Protein AF-A0A6I3KJJ7-F1 (afdb_monomer_lite)

Sequence (127 aa):
MLHADEQRDIVTDTAESPRMWRAAEMGELLRLTKAERERVGIKTFRAAGVTRRQMTADNKARDRERKRKARAKARLGRPPSLAKLKPWLDLGISERTYFRRKKAAADGIKNVRNTCSHICRTGSVPR

Foldseek 3Di:
DDDPVSVVVVVVVCVVDPDDDDLQRVQQVVQAAPVNCVVVVPDRHDHHPQDPVNVVVVVVVVVVVVVVVVVVVVVVDDDDDCVVVVVCVVVVHDPVVVVVVVVVVVVVVVVVVVQVVCCVVPVDGDD

Secondary structure (DSSP, 8-state):
---HHHHHHHHHHHHHS-----HHHHHHHTT--HHHHHHHT--SSPPTT--HHHHHHHHHHHHHHHHHHHHHHHHT-PPPPHHHH-HHHHTT--HHHHHHHHHHHHHHHHHHHHHHHHHHHHSS---

Structure (mmCIF, N/CA/C/O backbone):
data_AF-A0A6I3KJJ7-F1
#
_entry.id   AF-A0A6I3KJJ7-F1
#
loop_
_atom_site.group_PDB
_atom_site.id
_atom_site.type_symbol
_atom_site.label_atom_id
_atom_site.label_alt_id
_atom_site.label_comp_id
_atom_site.label_asym_id
_atom_site.label_entity_id
_atom_site.label_seq_id
_atom_site.pdbx_PDB_ins_code
_atom_site.Cartn_x
_atom_site.Cartn_y
_atom_site.Cartn_z
_atom_site.occupancy
_atom_site.B_iso_or_equiv
_atom_site.auth_seq_id
_atom_site.auth_comp_id
_atom_site.auth_asym_id
_atom_site.auth_atom_id
_atom_site.pdbx_PDB_model_num
ATOM 1 N N . MET A 1 1 ? -33.060 22.471 19.453 1.00 57.19 1 MET A N 1
ATOM 2 C CA . MET A 1 1 ? -32.227 23.554 18.890 1.00 57.19 1 MET A CA 1
ATOM 3 C C . MET A 1 1 ? -31.448 24.099 20.076 1.00 57.19 1 MET A C 1
ATOM 5 O O . MET A 1 1 ? -32.097 24.599 20.979 1.00 57.19 1 MET A O 1
ATOM 9 N N . LEU A 1 2 ? -30.139 23.843 20.166 1.00 69.06 2 LEU A N 1
ATOM 10 C CA . LEU A 1 2 ? -29.332 24.266 21.326 1.00 69.06 2 LEU A CA 1
ATOM 11 C C . LEU A 1 2 ? -29.218 25.796 21.340 1.00 69.06 2 LEU A C 1
ATOM 13 O O . LEU A 1 2 ? -29.069 26.395 20.268 1.00 69.06 2 LEU A O 1
ATOM 17 N N . HIS A 1 3 ? -29.315 26.418 22.514 1.00 82.75 3 HIS A N 1
ATOM 18 C CA . HIS A 1 3 ? -29.175 27.869 22.661 1.00 82.75 3 HIS A CA 1
ATOM 19 C C . HIS A 1 3 ? -27.726 28.316 22.406 1.00 82.75 3 HIS A C 1
ATOM 21 O O . HIS A 1 3 ? -26.786 27.538 22.547 1.00 82.75 3 HIS A O 1
ATOM 27 N N . ALA A 1 4 ? -27.541 29.567 21.969 1.00 80.19 4 ALA A N 1
ATOM 28 C CA . ALA A 1 4 ? -26.236 30.080 21.535 1.00 80.19 4 ALA A CA 1
ATOM 29 C C . ALA A 1 4 ? -25.156 30.003 22.631 1.00 80.19 4 ALA A C 1
ATOM 31 O O . ALA A 1 4 ? -23.979 29.830 22.318 1.00 80.19 4 ALA A O 1
ATOM 32 N N . ASP A 1 5 ? -25.560 30.079 23.898 1.00 79.94 5 ASP A N 1
ATOM 33 C CA . ASP A 1 5 ? -24.654 29.981 25.041 1.00 79.94 5 ASP A CA 1
ATOM 34 C C . ASP A 1 5 ? -24.207 28.531 25.288 1.00 79.94 5 ASP A C 1
ATOM 36 O O . ASP A 1 5 ? -23.014 28.279 25.423 1.00 79.94 5 ASP A O 1
ATOM 40 N N . GLU A 1 6 ? -25.110 27.552 25.153 1.00 79.56 6 GLU A N 1
ATOM 41 C CA . GLU A 1 6 ? -24.756 26.123 25.211 1.00 79.56 6 GLU A CA 1
ATOM 42 C C . GLU A 1 6 ? -23.758 25.737 24.106 1.00 79.56 6 GLU A C 1
ATOM 44 O O . GLU A 1 6 ? -22.876 24.904 24.306 1.00 79.56 6 GLU A O 1
ATOM 49 N N . GLN A 1 7 ? -23.870 26.353 22.923 1.00 83.88 7 GLN A N 1
ATOM 50 C CA . GLN A 1 7 ? -22.920 26.125 21.832 1.00 83.88 7 GLN A CA 1
ATOM 51 C C . GLN A 1 7 ? -21.521 26.646 22.174 1.00 83.88 7 GLN A C 1
ATOM 53 O O . GLN A 1 7 ? -20.530 25.992 21.844 1.00 83.88 7 GLN A O 1
ATOM 58 N N . ARG A 1 8 ? -21.430 27.813 22.823 1.00 81.25 8 ARG A N 1
ATOM 59 C CA . ARG A 1 8 ? -20.150 28.402 23.240 1.00 81.25 8 ARG A CA 1
ATOM 60 C C . ARG A 1 8 ? -19.490 27.554 24.315 1.00 81.25 8 ARG A C 1
ATOM 62 O O . ARG A 1 8 ? -18.308 27.249 24.179 1.00 81.25 8 ARG A O 1
ATOM 69 N N . ASP A 1 9 ? -20.248 27.097 25.302 1.00 81.62 9 ASP A N 1
ATOM 70 C CA . ASP A 1 9 ? -19.715 26.273 26.387 1.00 81.62 9 ASP A CA 1
ATOM 71 C C . ASP A 1 9 ? -19.129 24.956 25.860 1.00 81.62 9 ASP A C 1
ATOM 73 O O . ASP A 1 9 ? -18.002 24.602 26.202 1.00 81.62 9 ASP A O 1
ATOM 77 N N . ILE A 1 10 ? -19.818 24.287 24.927 1.00 81.75 10 ILE A N 1
ATOM 78 C CA . ILE A 1 10 ? -19.320 23.055 24.288 1.00 81.75 10 ILE A CA 1
ATOM 79 C C . ILE A 1 10 ? -18.008 23.300 23.530 1.00 81.75 10 ILE A C 1
ATOM 81 O O . ILE A 1 10 ? -17.087 22.480 23.592 1.00 81.75 10 ILE A O 1
ATOM 85 N N . VAL A 1 11 ? -17.913 24.406 22.784 1.00 85.06 11 VAL A N 1
ATOM 86 C CA . VAL A 1 11 ? -16.699 24.740 22.022 1.00 85.06 11 VAL A CA 1
ATOM 87 C C . VAL A 1 11 ? -15.531 25.022 22.964 1.00 85.06 11 VAL A C 1
ATOM 89 O O . VAL A 1 11 ? -14.424 24.548 22.707 1.00 85.06 11 VAL A O 1
ATOM 92 N N . THR A 1 12 ? -15.782 25.750 24.051 1.00 82.56 12 THR A N 1
ATOM 93 C CA . THR A 1 12 ? -14.752 26.134 25.026 1.00 82.56 12 THR A CA 1
ATOM 94 C C . THR A 1 12 ? -14.239 24.908 25.786 1.00 82.56 12 THR A C 1
ATOM 96 O O . THR A 1 12 ? -13.035 24.663 25.790 1.00 82.56 12 THR A O 1
ATOM 99 N N . ASP A 1 13 ? -15.136 24.048 26.280 1.00 82.62 13 ASP A N 1
ATOM 100 C CA . ASP A 1 13 ? -14.788 22.781 26.949 1.00 82.62 13 ASP A CA 1
ATOM 101 C C . ASP A 1 13 ? -13.969 21.848 26.036 1.00 82.62 13 ASP A C 1
ATOM 103 O O . ASP A 1 13 ? -12.932 21.298 26.419 1.00 82.62 13 ASP A O 1
ATOM 107 N N . THR A 1 14 ? -14.374 21.727 24.767 1.00 82.81 14 THR A N 1
ATOM 108 C CA . THR A 1 14 ? -13.651 20.896 23.790 1.00 82.81 14 THR A CA 1
ATOM 109 C C . THR A 1 14 ? -12.247 21.438 23.495 1.00 82.81 14 THR A C 1
ATOM 111 O O . THR A 1 14 ? -11.327 20.654 23.245 1.00 82.81 14 THR A O 1
ATOM 114 N N . ALA A 1 15 ? -12.077 22.764 23.496 1.00 80.69 15 ALA A N 1
ATOM 115 C CA . ALA A 1 15 ? -10.794 23.418 23.250 1.00 80.69 15 ALA A CA 1
ATOM 116 C C . ALA A 1 15 ? 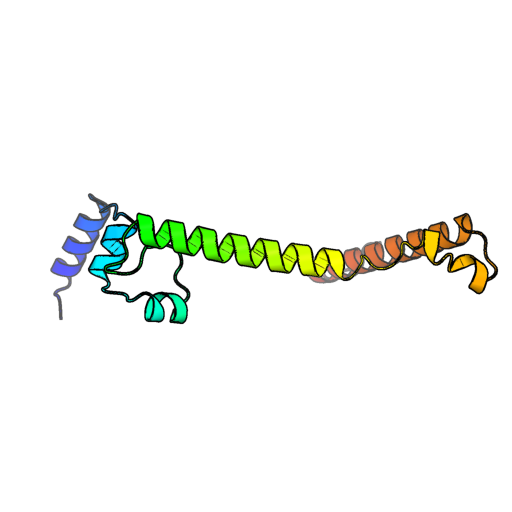-9.839 23.300 24.447 1.00 80.69 15 ALA A C 1
ATOM 118 O O . ALA A 1 15 ? -8.641 23.095 24.249 1.00 80.69 15 ALA A O 1
ATOM 119 N N . GLU A 1 16 ? -10.362 23.393 25.670 1.00 85.38 16 GLU A N 1
ATOM 120 C CA . GLU A 1 16 ? -9.577 23.298 26.905 1.00 85.38 16 GLU A CA 1
ATOM 121 C C . GLU A 1 16 ? -9.125 21.863 27.203 1.00 85.38 16 GLU A C 1
ATOM 123 O O . GLU A 1 16 ? -8.023 21.655 27.714 1.00 85.38 16 GLU A O 1
ATOM 128 N N . SER A 1 17 ? -9.935 20.860 26.849 1.00 79.81 17 SER A N 1
ATOM 129 C CA . SER A 1 17 ? -9.633 19.447 27.108 1.00 79.81 17 SER A CA 1
ATOM 130 C C . SER A 1 17 ? -9.922 18.554 25.895 1.00 79.81 17 SER A C 1
ATOM 132 O O . SER A 1 17 ? -10.864 17.750 25.908 1.00 79.81 17 SER A O 1
ATOM 134 N N . PRO A 1 18 ? -9.092 18.621 24.836 1.00 81.44 18 PRO A N 1
ATOM 135 C CA . PRO A 1 18 ? -9.287 17.798 23.653 1.00 81.44 18 PRO A CA 1
ATOM 136 C C . PRO A 1 18 ? -9.161 16.312 24.007 1.00 81.44 18 PRO A C 1
ATOM 138 O O . PRO A 1 18 ? -8.087 15.802 24.338 1.00 81.44 18 PRO A O 1
ATOM 141 N N . ARG A 1 19 ? -10.277 15.580 23.913 1.00 81.50 19 ARG A N 1
ATOM 142 C CA . ARG A 1 19 ? -10.295 14.135 24.173 1.00 81.50 19 ARG A CA 1
ATOM 143 C C . ARG A 1 19 ? -9.509 13.390 23.095 1.00 81.50 19 ARG A C 1
ATOM 145 O O . ARG A 1 19 ? -9.907 13.339 21.930 1.00 81.50 19 ARG A O 1
ATOM 152 N N . MET A 1 20 ? -8.410 12.754 23.494 1.00 84.75 20 MET A N 1
ATOM 153 C CA . MET A 1 20 ? -7.627 11.885 22.616 1.00 84.75 20 MET A CA 1
ATOM 154 C C . MET A 1 20 ? -8.248 10.490 22.541 1.00 84.75 20 MET A C 1
ATOM 156 O O . MET A 1 20 ? -7.997 9.634 23.387 1.00 84.75 20 MET A O 1
ATOM 160 N N . TRP A 1 21 ? -9.028 10.243 21.493 1.00 88.56 21 TRP A N 1
ATOM 161 C CA . TRP A 1 21 ? -9.622 8.931 21.261 1.00 88.56 21 TRP A CA 1
ATOM 162 C C . TRP A 1 21 ? -8.622 7.948 20.663 1.00 88.56 21 TRP A C 1
ATOM 164 O O . TRP A 1 21 ? -7.953 8.220 19.659 1.00 88.56 21 TRP A O 1
ATOM 174 N N . ARG A 1 22 ? -8.574 6.738 21.216 1.00 89.31 22 ARG A N 1
ATOM 175 C CA . ARG A 1 22 ? -7.851 5.634 20.587 1.00 89.31 22 ARG A CA 1
ATOM 176 C C . ARG A 1 22 ? -8.620 5.152 19.363 1.00 89.31 22 ARG A C 1
ATOM 178 O O . ARG A 1 22 ? -9.847 5.105 19.329 1.00 89.31 22 ARG A O 1
ATOM 185 N N . ALA A 1 23 ? -7.884 4.651 18.376 1.00 86.19 23 ALA A N 1
ATOM 186 C CA . ALA A 1 23 ? -8.451 4.055 17.164 1.00 86.19 23 ALA A CA 1
ATOM 187 C C . ALA A 1 23 ? -9.454 2.910 17.431 1.00 86.19 23 ALA A C 1
ATOM 189 O O . ALA A 1 23 ? -10.281 2.604 16.578 1.00 86.19 23 ALA A O 1
ATOM 190 N N . ALA A 1 24 ? -9.361 2.235 18.578 1.00 86.75 24 ALA A N 1
ATOM 191 C CA . ALA A 1 24 ? -10.327 1.219 18.986 1.00 86.75 24 ALA A CA 1
ATOM 192 C C . ALA A 1 24 ? -11.635 1.833 19.508 1.00 86.75 24 ALA A C 1
ATOM 194 O O . ALA A 1 24 ? -12.703 1.339 19.169 1.00 86.75 24 ALA A O 1
ATOM 195 N N . GLU A 1 25 ? -11.533 2.905 20.295 1.00 90.81 25 GLU A N 1
ATOM 196 C CA . GLU A 1 25 ? -12.664 3.588 20.931 1.00 90.81 25 GLU A CA 1
ATOM 197 C C . GLU A 1 25 ? -13.517 4.308 19.889 1.00 90.81 25 GLU A C 1
ATOM 199 O O . GLU A 1 25 ? -14.729 4.156 19.890 1.00 90.81 25 GLU A O 1
ATOM 204 N N . MET A 1 26 ? -12.884 4.985 18.925 1.00 90.88 26 MET A N 1
ATOM 205 C CA . MET A 1 26 ? -13.577 5.599 17.782 1.00 90.88 26 MET A CA 1
ATOM 206 C C . MET A 1 26 ? -14.392 4.587 16.967 1.00 90.88 26 MET A C 1
ATOM 208 O O . MET A 1 26 ? -15.501 4.883 16.536 1.00 90.88 26 MET A O 1
ATOM 212 N N . GLY A 1 27 ? -13.848 3.385 16.761 1.00 89.12 27 GLY A N 1
ATOM 213 C CA . GLY A 1 27 ? -14.542 2.318 16.044 1.00 89.12 27 GLY A CA 1
ATOM 214 C C . GLY A 1 27 ? -15.819 1.864 16.737 1.00 89.12 27 GLY A C 1
ATOM 215 O O . GLY A 1 27 ? -16.846 1.687 16.086 1.00 89.12 27 GLY A O 1
ATOM 216 N N . GLU A 1 28 ? -15.737 1.703 18.057 1.00 91.56 28 GLU A N 1
ATOM 217 C CA . GLU A 1 28 ? -16.853 1.273 18.896 1.00 91.56 28 GLU A CA 1
ATOM 218 C C . GLU A 1 28 ? -17.899 2.382 19.060 1.00 91.56 28 GLU A C 1
ATOM 220 O O . GLU A 1 28 ? -19.093 2.129 18.926 1.00 91.56 28 GLU A O 1
ATOM 225 N N . LEU A 1 29 ? -17.448 3.627 19.249 1.00 93.44 29 LEU A N 1
ATOM 226 C CA . LEU A 1 29 ? -18.303 4.808 19.365 1.00 93.44 29 LEU A CA 1
ATOM 227 C C . LEU A 1 29 ? -19.159 5.014 18.111 1.00 93.44 29 LEU A C 1
ATOM 229 O O . LEU A 1 29 ? -20.359 5.254 18.210 1.00 93.44 29 LEU A O 1
ATOM 233 N N . LEU A 1 30 ? -18.552 4.877 16.929 1.00 91.31 30 LEU A N 1
ATOM 234 C CA . LEU A 1 30 ? -19.243 5.020 15.647 1.00 91.31 30 LEU A CA 1
ATOM 235 C C . LEU A 1 30 ? -20.037 3.767 15.244 1.00 91.31 30 LEU A C 1
ATOM 237 O O . LEU A 1 30 ? -20.750 3.808 14.245 1.00 91.31 30 LEU A O 1
ATOM 241 N N . ARG A 1 31 ? -19.892 2.651 15.979 1.00 93.69 31 ARG A N 1
ATOM 242 C CA . ARG A 1 31 ? -20.520 1.344 15.695 1.00 93.69 31 ARG A CA 1
ATOM 243 C C . ARG A 1 31 ? -20.330 0.865 14.252 1.00 93.69 31 ARG A C 1
ATOM 245 O O . ARG A 1 31 ? -21.162 0.147 13.706 1.00 93.69 31 ARG A O 1
ATOM 252 N N . LEU A 1 32 ? -19.213 1.245 13.633 1.00 90.06 32 LEU A N 1
ATOM 253 C CA . LEU A 1 32 ? -18.957 0.945 12.230 1.00 90.06 32 LEU A CA 1
ATOM 254 C C . LEU A 1 32 ? -18.547 -0.513 12.063 1.00 90.06 32 LEU A C 1
ATOM 256 O O . LEU A 1 32 ? -17.483 -0.934 12.535 1.00 90.06 32 LEU A O 1
ATOM 260 N N . THR A 1 33 ? -19.346 -1.273 11.320 1.00 93.69 33 THR A N 1
ATOM 261 C CA . THR A 1 33 ? -18.972 -2.634 10.936 1.00 93.69 33 THR A CA 1
ATOM 262 C C . THR A 1 33 ? -17.789 -2.616 9.967 1.00 93.69 33 THR A C 1
ATOM 264 O O . THR A 1 33 ? -17.467 -1.611 9.322 1.00 93.69 33 THR A O 1
ATOM 267 N N . LYS A 1 34 ? -17.118 -3.764 9.817 1.00 91.81 34 LYS A N 1
ATOM 268 C CA . LYS A 1 34 ? -16.005 -3.899 8.865 1.00 91.81 34 LYS A CA 1
ATOM 269 C C . LYS A 1 34 ? -16.434 -3.579 7.426 1.00 91.81 34 LYS A C 1
ATOM 271 O O . LYS A 1 34 ? -15.689 -2.904 6.720 1.00 91.81 34 LYS A O 1
ATOM 276 N N . ALA A 1 35 ? -17.627 -4.020 7.023 1.00 91.62 35 ALA A N 1
ATOM 277 C CA . ALA A 1 35 ? -18.157 -3.807 5.678 1.00 91.62 35 ALA A CA 1
ATOM 278 C C . ALA A 1 35 ? -18.461 -2.326 5.403 1.00 91.62 35 ALA A C 1
ATOM 280 O O . ALA A 1 35 ? -18.092 -1.799 4.356 1.00 91.62 35 ALA A O 1
ATOM 281 N N . GLU A 1 36 ? -19.078 -1.629 6.357 1.00 93.31 36 GLU A N 1
ATOM 282 C CA . GLU A 1 36 ? -19.361 -0.193 6.233 1.00 93.31 36 GLU A CA 1
ATOM 283 C C . GLU A 1 36 ? -18.076 0.625 6.207 1.00 93.31 36 GLU A C 1
ATOM 285 O O . GLU A 1 36 ? -17.910 1.503 5.364 1.00 93.31 36 GLU A O 1
ATOM 290 N N . ARG A 1 37 ? -17.117 0.283 7.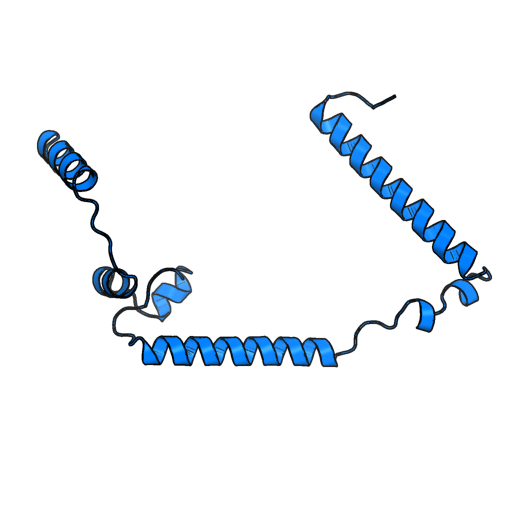070 1.00 94.12 37 ARG A N 1
ATOM 291 C CA . ARG A 1 37 ? -15.797 0.914 7.081 1.00 94.12 37 ARG A CA 1
ATOM 292 C C . ARG A 1 37 ? -15.083 0.774 5.735 1.00 94.12 37 ARG A C 1
ATOM 294 O O . ARG A 1 37 ? -14.459 1.728 5.275 1.00 94.12 37 ARG A O 1
ATOM 301 N N . GLU A 1 38 ? -15.154 -0.401 5.111 1.00 92.38 38 GLU A N 1
ATOM 302 C CA . GLU A 1 38 ? -14.587 -0.632 3.778 1.00 92.38 38 GLU A CA 1
ATOM 303 C C . GLU A 1 38 ? -15.338 0.145 2.691 1.00 92.38 38 GLU A C 1
ATOM 305 O O . GLU A 1 38 ? -14.685 0.748 1.840 1.00 92.38 38 GLU A O 1
ATOM 310 N N . ARG A 1 39 ? -16.674 0.217 2.764 1.00 94.38 39 ARG A N 1
ATOM 311 C CA . ARG A 1 39 ? -17.513 0.994 1.837 1.00 94.38 39 ARG A CA 1
ATOM 312 C C . ARG A 1 39 ? -17.204 2.492 1.882 1.00 94.38 39 ARG A C 1
ATOM 314 O O . ARG A 1 39 ? -17.068 3.110 0.834 1.00 94.38 39 ARG A O 1
ATOM 321 N N . VAL A 1 40 ? -17.071 3.065 3.078 1.00 93.38 40 VAL A N 1
ATOM 322 C CA . VAL A 1 40 ? -16.739 4.492 3.266 1.00 93.38 40 VAL A CA 1
ATOM 323 C C . VAL A 1 40 ? -15.242 4.754 3.029 1.00 93.38 40 VAL A C 1
ATOM 325 O O . VAL A 1 40 ? -14.817 5.889 2.839 1.00 93.38 40 VAL A O 1
ATOM 328 N N . GLY A 1 41 ? -14.410 3.708 3.007 1.00 92.94 41 GLY A N 1
ATOM 329 C CA . GLY A 1 41 ? -12.978 3.819 2.731 1.00 92.94 41 GLY A CA 1
ATOM 330 C C . GLY A 1 41 ? -12.145 4.322 3.915 1.00 92.94 41 GLY A C 1
ATOM 331 O O . GLY A 1 41 ? -10.983 4.699 3.734 1.00 92.94 41 GLY A O 1
ATOM 332 N N . ILE A 1 42 ? -12.691 4.299 5.134 1.00 91.38 42 ILE A N 1
ATOM 333 C CA . ILE A 1 42 ? -11.994 4.794 6.324 1.00 91.38 42 ILE A CA 1
ATOM 334 C C . ILE A 1 42 ? -10.957 3.770 6.787 1.00 91.38 42 ILE A C 1
ATOM 336 O O . ILE A 1 42 ? -11.259 2.605 7.050 1.00 91.38 42 ILE A O 1
ATOM 340 N N . LYS A 1 43 ? -9.701 4.210 6.918 1.00 89.69 43 LYS A N 1
ATOM 341 C CA . LYS A 1 43 ? -8.579 3.344 7.324 1.00 89.69 43 LYS A CA 1
ATOM 342 C C . LYS A 1 43 ? -8.047 3.639 8.725 1.00 89.69 43 LYS A C 1
ATOM 344 O O . LYS A 1 43 ? -7.354 2.787 9.276 1.00 89.69 43 LYS A O 1
ATOM 349 N N . THR A 1 44 ? -8.387 4.799 9.283 1.00 90.25 44 THR A N 1
ATOM 350 C CA . THR A 1 44 ? -7.751 5.385 10.471 1.00 90.25 44 THR A CA 1
ATOM 351 C C . THR A 1 44 ? -8.049 4.621 11.757 1.00 90.25 44 THR A C 1
ATOM 353 O O . THR A 1 44 ? -7.135 4.324 12.520 1.00 90.25 44 THR A O 1
ATOM 356 N N . PHE A 1 45 ? -9.310 4.252 11.985 1.00 90.81 45 PHE A N 1
ATOM 357 C CA . PHE A 1 45 ? -9.732 3.520 13.180 1.00 90.81 45 PHE A CA 1
ATOM 358 C C . PHE A 1 45 ? -10.119 2.070 12.865 1.00 90.81 45 PHE A C 1
ATOM 360 O O . PHE A 1 45 ? -10.245 1.673 11.699 1.00 90.81 45 PHE A O 1
ATOM 367 N N . ARG A 1 46 ? -10.239 1.252 13.914 1.00 91.25 46 ARG A N 1
ATOM 368 C CA . ARG A 1 46 ? -10.633 -0.165 13.841 1.00 91.25 46 ARG A CA 1
ATOM 369 C C . ARG A 1 46 ? -12.156 -0.267 13.677 1.00 91.25 46 ARG A C 1
ATOM 371 O O . ARG A 1 46 ? -12.858 0.630 14.108 1.00 91.25 46 ARG A O 1
ATOM 378 N N . ALA A 1 47 ? -12.669 -1.328 13.056 1.00 94.12 47 ALA A N 1
ATOM 379 C CA . ALA A 1 47 ? -14.115 -1.580 13.045 1.00 94.12 47 ALA A CA 1
ATOM 380 C C . ALA A 1 47 ? -14.613 -2.008 14.440 1.00 94.12 47 ALA A C 1
ATOM 382 O O . ALA A 1 47 ? -13.843 -2.601 15.207 1.00 94.12 47 ALA A O 1
ATOM 383 N N . ALA A 1 48 ? -15.882 -1.730 14.739 1.00 93.31 48 ALA A N 1
ATOM 384 C CA . ALA A 1 48 ? -16.551 -2.157 15.966 1.00 93.31 48 ALA A CA 1
ATOM 385 C C . ALA A 1 48 ? -16.500 -3.686 16.114 1.00 93.31 48 ALA A C 1
ATOM 387 O O . ALA A 1 48 ? -16.551 -4.420 15.120 1.00 93.31 48 ALA A O 1
ATOM 388 N N . GLY A 1 49 ? -16.321 -4.168 17.345 1.00 90.50 49 GLY A N 1
ATOM 389 C CA . GLY A 1 49 ? -16.253 -5.606 17.655 1.00 90.50 49 GLY A CA 1
ATOM 390 C C . GLY A 1 49 ? -15.038 -6.374 17.103 1.00 90.50 49 GLY A C 1
ATOM 391 O O . GLY A 1 49 ? -14.839 -7.540 17.441 1.00 90.50 49 GLY A O 1
ATOM 392 N N . VAL A 1 50 ? -14.173 -5.756 16.289 1.00 91.94 50 VAL A N 1
ATOM 393 C CA . VAL A 1 50 ? -12.958 -6.411 15.780 1.00 91.94 50 VAL A CA 1
ATOM 394 C C . VAL A 1 50 ? -11.848 -6.316 16.817 1.00 91.94 50 VAL A C 1
ATOM 396 O O . VAL A 1 50 ? -11.465 -5.236 17.255 1.00 91.94 50 VAL A O 1
ATOM 399 N N . THR A 1 51 ? -11.243 -7.442 17.180 1.00 92.88 51 THR A N 1
ATOM 400 C CA . THR A 1 51 ? -10.101 -7.456 18.104 1.00 92.88 51 THR A CA 1
ATOM 401 C C . THR A 1 51 ? -8.804 -7.017 17.417 1.00 92.88 51 THR A C 1
ATOM 403 O O . THR A 1 51 ? -8.633 -7.114 16.198 1.00 92.88 51 THR A O 1
ATOM 406 N N . ARG A 1 52 ? -7.807 -6.579 18.202 1.00 90.19 52 ARG A N 1
ATOM 407 C CA . ARG A 1 52 ? -6.468 -6.249 17.669 1.00 90.19 52 ARG A CA 1
ATOM 408 C C . ARG A 1 52 ? -5.830 -7.451 16.960 1.00 90.19 52 ARG A C 1
ATOM 410 O O . ARG A 1 52 ? -5.166 -7.278 15.942 1.00 90.19 52 ARG A O 1
ATOM 417 N N . ARG A 1 53 ? -6.053 -8.665 17.476 1.00 93.00 53 ARG A N 1
ATOM 418 C CA . ARG A 1 53 ? -5.542 -9.914 16.896 1.00 93.00 53 ARG A CA 1
ATOM 419 C C . ARG A 1 53 ? -6.147 -10.187 15.518 1.00 93.00 53 ARG A C 1
ATOM 421 O O . ARG A 1 53 ? -5.394 -10.462 14.586 1.00 93.00 53 ARG A O 1
ATOM 428 N N . GLN A 1 54 ? -7.467 -10.050 15.378 1.00 92.50 54 GLN A N 1
ATOM 429 C CA . GLN A 1 54 ? -8.166 -10.198 14.095 1.00 92.50 54 GLN A CA 1
ATOM 430 C C . GLN A 1 54 ? -7.689 -9.157 13.074 1.00 92.50 54 GLN A C 1
ATOM 432 O O . GLN A 1 54 ? -7.302 -9.521 11.967 1.00 92.50 54 GLN A O 1
ATOM 437 N N . MET A 1 55 ? -7.590 -7.883 13.469 1.00 91.38 55 MET A N 1
ATOM 438 C CA . MET A 1 55 ? -7.081 -6.822 12.590 1.00 91.38 55 MET A CA 1
ATOM 439 C C . MET A 1 55 ? -5.657 -7.113 12.088 1.00 91.38 55 MET A C 1
ATOM 441 O O . MET A 1 55 ? -5.358 -6.944 10.906 1.00 91.38 55 MET A O 1
ATOM 445 N N . THR A 1 56 ? -4.761 -7.570 12.966 1.00 93.69 56 THR A N 1
ATOM 446 C CA . THR A 1 56 ? -3.390 -7.938 12.579 1.00 93.69 56 THR A CA 1
ATOM 447 C C . THR A 1 56 ? -3.373 -9.135 11.627 1.00 93.69 56 THR A C 1
ATOM 449 O O . THR A 1 56 ? -2.607 -9.135 10.660 1.00 93.69 56 THR A O 1
ATOM 452 N N . ALA A 1 57 ? -4.222 -10.140 11.860 1.00 95.44 57 ALA A N 1
ATOM 453 C CA . ALA A 1 57 ? -4.355 -11.293 10.972 1.00 95.44 57 ALA A CA 1
ATOM 454 C C . ALA A 1 57 ? -4.834 -10.874 9.571 1.00 95.44 57 ALA A C 1
ATOM 456 O O . ALA A 1 57 ? -4.213 -11.263 8.577 1.00 95.44 57 ALA A O 1
ATOM 457 N N . ASP A 1 58 ? -5.844 -10.004 9.499 1.00 91.62 58 ASP A N 1
ATOM 458 C CA . ASP A 1 58 ? -6.364 -9.432 8.254 1.00 91.62 58 ASP A CA 1
ATOM 459 C C . ASP A 1 58 ? -5.295 -8.620 7.514 1.00 91.62 58 ASP A C 1
ATOM 461 O O . ASP A 1 58 ? -5.084 -8.787 6.311 1.00 91.62 58 ASP A O 1
ATOM 465 N N . ASN A 1 59 ? -4.554 -7.768 8.228 1.00 92.50 59 ASN A N 1
ATOM 466 C CA . ASN A 1 59 ? -3.446 -7.000 7.656 1.00 92.50 59 ASN A CA 1
ATOM 467 C C . ASN A 1 59 ? -2.366 -7.920 7.078 1.00 92.50 59 ASN A C 1
ATOM 469 O O . ASN A 1 59 ? -1.893 -7.698 5.963 1.00 92.50 59 ASN A O 1
ATOM 473 N N . LYS A 1 60 ? -2.015 -8.991 7.798 1.00 96.75 60 LYS A N 1
ATOM 474 C CA . LYS A 1 60 ? -1.042 -9.992 7.342 1.00 96.75 60 LYS A CA 1
ATOM 475 C C . LYS A 1 60 ? -1.550 -10.775 6.131 1.00 96.75 60 LYS A C 1
ATOM 477 O O . LYS A 1 60 ? -0.745 -11.162 5.284 1.00 96.75 60 LYS A O 1
ATOM 482 N N . ALA A 1 61 ? -2.851 -11.052 6.047 1.00 95.81 61 ALA A N 1
ATOM 483 C CA . ALA A 1 61 ? -3.460 -11.699 4.886 1.00 95.81 61 ALA A CA 1
ATOM 484 C C . ALA A 1 61 ? -3.399 -10.788 3.650 1.00 95.81 61 ALA A C 1
ATOM 486 O O . ALA A 1 61 ? -2.893 -11.209 2.608 1.00 95.81 61 ALA A O 1
ATOM 487 N N . ARG A 1 62 ? -3.788 -9.515 3.797 1.00 92.50 62 ARG A N 1
ATOM 488 C CA . ARG A 1 62 ? -3.714 -8.511 2.722 1.00 92.50 62 ARG A CA 1
ATOM 489 C C . ARG A 1 62 ? -2.281 -8.261 2.253 1.00 92.50 62 ARG A C 1
ATOM 491 O O . ARG A 1 62 ? -2.034 -8.193 1.051 1.00 92.50 62 ARG A O 1
ATOM 498 N N . ASP A 1 63 ? -1.315 -8.178 3.169 1.00 96.56 63 ASP A N 1
ATOM 499 C CA . ASP A 1 63 ? 0.097 -8.024 2.797 1.00 96.56 63 ASP A CA 1
ATOM 500 C C . ASP A 1 63 ? 0.631 -9.250 2.041 1.00 96.56 63 ASP A C 1
ATOM 502 O O . ASP A 1 63 ? 1.316 -9.098 1.026 1.00 96.56 63 ASP A O 1
ATOM 506 N N . ARG A 1 64 ? 0.271 -10.467 2.473 1.00 96.81 64 ARG A N 1
ATOM 507 C CA . ARG A 1 64 ? 0.607 -11.699 1.742 1.00 96.81 64 ARG A CA 1
ATOM 508 C C . ARG A 1 64 ? 0.031 -11.690 0.334 1.00 96.81 64 ARG A C 1
ATOM 510 O O . ARG A 1 64 ? 0.754 -12.003 -0.609 1.00 96.81 64 ARG A O 1
ATOM 517 N N . GLU A 1 65 ? -1.231 -11.305 0.174 1.00 96.00 65 GLU A N 1
ATOM 518 C CA . GLU A 1 65 ? -1.859 -11.221 -1.143 1.00 96.00 65 GLU A CA 1
ATOM 519 C C . GLU A 1 65 ? -1.177 -10.169 -2.028 1.00 96.00 65 GLU A C 1
ATOM 521 O O . GLU A 1 65 ? -0.842 -10.452 -3.181 1.00 96.00 65 GLU A O 1
ATOM 526 N N . ARG A 1 66 ? -0.892 -8.982 -1.480 1.00 95.25 66 ARG A N 1
ATOM 527 C CA . ARG A 1 66 ? -0.152 -7.918 -2.172 1.00 95.25 66 ARG A CA 1
ATOM 528 C C . ARG A 1 66 ? 1.211 -8.415 -2.649 1.00 95.25 66 ARG A C 1
ATOM 530 O O . ARG A 1 66 ? 1.553 -8.243 -3.818 1.00 95.25 66 ARG A O 1
ATOM 537 N N . LYS A 1 67 ? 1.975 -9.072 -1.772 1.00 95.88 67 LYS A N 1
ATOM 538 C CA . LYS A 1 67 ? 3.282 -9.658 -2.106 1.00 95.88 67 LYS A CA 1
ATOM 539 C C . LYS A 1 67 ? 3.157 -10.760 -3.155 1.00 95.88 67 LYS A C 1
ATOM 541 O O . LYS A 1 67 ? 3.964 -10.797 -4.079 1.00 95.88 67 LYS A O 1
ATOM 546 N N . ARG A 1 68 ? 2.137 -11.620 -3.065 1.00 94.75 68 ARG A N 1
ATOM 547 C CA . ARG A 1 68 ? 1.842 -12.646 -4.079 1.00 94.75 68 ARG A CA 1
ATOM 548 C C . ARG A 1 68 ? 1.593 -12.009 -5.446 1.00 94.75 68 ARG A C 1
ATOM 550 O O . ARG A 1 68 ? 2.230 -12.412 -6.413 1.00 94.75 68 ARG A O 1
ATOM 557 N N . LYS A 1 69 ? 0.733 -10.986 -5.521 1.00 92.12 69 LYS A N 1
ATOM 558 C CA . LYS A 1 69 ? 0.449 -10.240 -6.762 1.00 92.12 69 LYS A CA 1
ATOM 559 C C . LYS A 1 69 ? 1.707 -9.565 -7.315 1.00 92.12 69 LYS A C 1
ATOM 561 O O . LYS A 1 69 ? 1.977 -9.666 -8.507 1.00 92.12 69 LYS A O 1
ATOM 566 N N . ALA A 1 70 ? 2.516 -8.944 -6.457 1.00 90.31 70 ALA A N 1
ATOM 567 C CA . ALA A 1 70 ? 3.777 -8.321 -6.862 1.00 90.31 70 ALA A CA 1
ATOM 568 C C . ALA A 1 70 ? 4.776 -9.341 -7.437 1.00 90.31 70 ALA A C 1
ATOM 570 O O . ALA A 1 70 ? 5.373 -9.091 -8.482 1.00 90.31 70 ALA A O 1
ATOM 571 N N . ARG A 1 71 ? 4.915 -10.513 -6.804 1.00 89.56 71 ARG A N 1
ATOM 572 C CA . ARG A 1 71 ? 5.750 -11.615 -7.312 1.00 89.56 71 ARG A CA 1
ATOM 573 C C . ARG A 1 71 ? 5.227 -12.165 -8.636 1.00 89.56 71 ARG A C 1
ATOM 575 O O . ARG A 1 71 ? 6.020 -12.374 -9.545 1.00 89.56 71 ARG A O 1
ATOM 582 N N . ALA A 1 72 ? 3.914 -12.357 -8.769 1.00 88.25 72 ALA A N 1
ATOM 583 C CA . ALA A 1 72 ? 3.303 -12.791 -10.024 1.00 88.25 72 ALA A CA 1
ATOM 584 C C . ALA A 1 72 ? 3.584 -11.788 -11.156 1.00 88.25 72 ALA A C 1
ATOM 586 O O . ALA A 1 72 ? 4.020 -12.185 -12.231 1.00 88.25 72 ALA A O 1
ATOM 587 N N . LYS A 1 73 ? 3.450 -10.483 -10.882 1.00 84.25 73 LYS A N 1
ATOM 588 C CA . LYS A 1 73 ? 3.799 -9.419 -11.834 1.00 84.25 73 LYS A CA 1
ATOM 589 C C . LYS A 1 73 ? 5.286 -9.415 -12.196 1.00 84.25 73 LYS A C 1
ATOM 591 O O . LYS A 1 73 ? 5.623 -9.198 -13.351 1.00 84.25 73 LYS A O 1
ATOM 596 N N . ALA A 1 74 ? 6.173 -9.676 -11.238 1.00 81.12 74 ALA A N 1
ATOM 597 C CA . ALA A 1 74 ? 7.603 -9.807 -11.513 1.00 81.12 74 ALA A CA 1
ATOM 598 C C . ALA A 1 74 ? 7.920 -11.046 -12.374 1.00 81.12 74 ALA A C 1
ATOM 600 O O . ALA A 1 74 ? 8.811 -10.993 -13.218 1.00 81.12 74 ALA A O 1
ATOM 601 N N . ARG A 1 75 ? 7.171 -12.142 -12.187 1.00 73.81 75 ARG A N 1
ATOM 602 C CA . ARG A 1 75 ? 7.312 -13.395 -12.943 1.00 73.81 75 ARG A CA 1
ATOM 603 C C . ARG A 1 75 ? 6.784 -13.303 -14.378 1.00 73.81 75 ARG A C 1
ATOM 605 O O . ARG A 1 75 ? 7.305 -14.012 -15.227 1.00 73.81 75 ARG A O 1
ATOM 612 N N . LEU A 1 76 ? 5.841 -12.401 -14.670 1.00 74.75 76 LEU A N 1
ATOM 613 C CA . LEU A 1 76 ? 5.399 -12.090 -16.043 1.00 74.75 76 LEU A CA 1
ATOM 614 C C . LEU A 1 76 ? 6.509 -11.485 -16.932 1.00 74.75 76 LEU A C 1
ATOM 616 O O . LEU A 1 76 ? 6.264 -11.181 -18.093 1.00 74.75 76 LEU A O 1
ATOM 620 N N . GLY A 1 77 ? 7.736 -11.369 -16.413 1.00 68.88 77 GLY A N 1
ATOM 621 C CA . GLY A 1 77 ? 8.911 -10.935 -17.148 1.00 68.88 77 GLY A CA 1
ATOM 622 C C . GLY A 1 77 ? 8.994 -9.417 -17.174 1.00 68.88 77 GLY A C 1
ATOM 623 O O . GLY A 1 77 ? 8.053 -8.718 -17.542 1.00 68.88 77 GLY A O 1
ATOM 624 N N . ARG A 1 78 ? 10.149 -8.870 -16.782 1.00 71.12 78 ARG A N 1
ATOM 625 C CA . ARG A 1 78 ? 10.463 -7.496 -17.181 1.00 71.12 78 ARG A CA 1
ATOM 626 C C . ARG A 1 78 ? 10.537 -7.474 -18.712 1.00 71.12 78 ARG A C 1
ATOM 628 O O . ARG A 1 78 ? 11.093 -8.422 -19.274 1.00 71.12 78 ARG A O 1
ATOM 635 N N . PRO A 1 79 ? 10.028 -6.424 -19.380 1.00 77.69 79 PRO A N 1
ATOM 636 C CA . PRO A 1 79 ? 10.260 -6.273 -20.808 1.00 77.69 79 PRO A CA 1
ATOM 637 C C . PRO A 1 79 ? 11.770 -6.378 -21.076 1.00 77.69 79 PRO A C 1
ATOM 639 O O . PRO A 1 79 ? 12.564 -5.897 -20.253 1.00 77.69 79 PRO A O 1
ATOM 642 N N . PRO A 1 80 ? 12.184 -7.053 -22.162 1.00 82.56 80 PRO A N 1
ATOM 643 C CA . PRO A 1 80 ? 13.595 -7.235 -22.467 1.00 82.56 80 PRO A CA 1
ATOM 644 C C . PRO A 1 80 ? 14.299 -5.876 -22.509 1.00 82.56 80 PRO A C 1
ATOM 646 O O . PRO A 1 80 ? 13.748 -4.879 -22.977 1.00 82.56 80 PRO A O 1
ATOM 649 N N . SER A 1 81 ? 15.518 -5.823 -21.970 1.00 86.44 81 SER A N 1
ATOM 650 C CA . SER A 1 81 ? 16.303 -4.592 -21.982 1.00 86.44 81 SER A CA 1
ATOM 651 C C . SER A 1 81 ? 16.595 -4.165 -23.423 1.00 86.44 81 SER A C 1
ATOM 653 O O . SER A 1 81 ? 16.685 -4.995 -24.328 1.00 86.44 81 SER A O 1
ATOM 655 N N . LEU A 1 82 ? 16.805 -2.864 -23.641 1.00 87.69 82 LEU A N 1
ATOM 656 C CA . LEU A 1 82 ? 17.172 -2.338 -24.963 1.00 87.69 82 LEU A CA 1
ATOM 657 C C . LEU A 1 82 ? 18.466 -2.969 -25.495 1.00 87.69 82 LEU A C 1
ATOM 659 O O . LEU A 1 82 ? 18.585 -3.183 -26.693 1.00 87.69 82 LEU A O 1
ATOM 663 N N . ALA A 1 83 ? 19.386 -3.341 -24.600 1.00 85.06 83 ALA A N 1
ATOM 664 C CA . ALA A 1 83 ? 20.595 -4.087 -24.939 1.00 85.06 83 ALA A CA 1
ATOM 665 C C . ALA A 1 83 ? 20.315 -5.500 -25.473 1.00 85.06 83 ALA A C 1
ATOM 667 O O . ALA A 1 83 ? 21.086 -6.012 -26.279 1.00 85.06 83 ALA A O 1
ATOM 668 N N . LYS A 1 84 ? 19.214 -6.130 -25.045 1.00 86.62 84 LYS A N 1
ATOM 669 C CA . LYS A 1 84 ? 18.781 -7.434 -25.557 1.00 86.62 84 LYS A CA 1
ATOM 670 C C . LYS A 1 84 ? 18.006 -7.302 -26.868 1.00 86.62 84 LYS A C 1
ATOM 672 O O . LYS A 1 84 ? 18.178 -8.137 -27.744 1.00 86.62 84 LYS A O 1
ATOM 677 N N . LEU A 1 85 ? 17.183 -6.260 -26.996 1.00 89.94 85 LEU A N 1
ATOM 678 C CA . LEU A 1 85 ? 16.414 -5.974 -28.211 1.00 89.94 85 LEU A CA 1
ATOM 679 C C . LEU A 1 85 ? 17.281 -5.438 -29.360 1.00 89.94 85 LEU A C 1
ATOM 681 O O . LEU A 1 85 ? 16.897 -5.586 -30.508 1.00 89.94 85 LEU A O 1
ATOM 685 N N . LYS A 1 86 ? 18.425 -4.809 -29.051 1.00 91.94 86 LYS A N 1
ATOM 686 C CA . LYS A 1 86 ? 19.381 -4.221 -30.009 1.00 91.94 86 LYS A CA 1
ATOM 687 C C . LYS A 1 86 ? 18.718 -3.477 -31.189 1.00 91.94 86 LYS A C 1
ATOM 689 O O . LYS A 1 86 ? 19.112 -3.685 -32.334 1.00 91.94 86 LYS A O 1
ATOM 694 N N . PRO A 1 87 ? 17.784 -2.540 -30.936 1.00 93.19 87 PRO A N 1
ATOM 695 C CA . PRO A 1 87 ? 17.010 -1.869 -31.990 1.00 93.19 87 PRO A CA 1
ATOM 696 C C . PRO A 1 87 ? 17.863 -1.038 -32.963 1.00 93.19 87 PRO A C 1
ATOM 698 O O . PRO A 1 87 ? 17.406 -0.642 -34.028 1.00 93.19 87 PRO A O 1
ATOM 701 N N . TRP A 1 88 ? 19.104 -0.719 -32.595 1.00 94.25 88 TRP A N 1
ATOM 702 C CA . TRP A 1 88 ? 20.041 -0.012 -33.465 1.00 94.25 88 TRP A CA 1
ATOM 703 C C . TRP A 1 88 ? 20.518 -0.854 -34.651 1.00 94.25 88 TRP A C 1
ATOM 705 O O . TRP A 1 88 ? 20.869 -0.270 -35.671 1.00 94.25 88 TRP A O 1
ATOM 715 N N . LEU A 1 89 ? 20.489 -2.188 -34.543 1.00 94.31 89 LEU A N 1
ATOM 716 C CA . LEU A 1 89 ? 20.803 -3.078 -35.661 1.00 94.31 89 LEU A CA 1
ATOM 717 C C . LEU A 1 89 ? 19.749 -2.954 -36.767 1.00 94.31 89 LEU A C 1
ATOM 719 O O . LEU A 1 89 ? 20.116 -2.726 -37.914 1.00 94.31 89 LEU A O 1
ATOM 723 N N . ASP A 1 90 ? 18.463 -2.982 -36.408 1.00 92.25 90 ASP A N 1
ATOM 724 C CA . ASP A 1 90 ? 17.349 -2.837 -37.361 1.00 92.25 90 ASP A CA 1
ATOM 725 C C . ASP A 1 90 ? 17.350 -1.465 -38.048 1.00 92.25 90 ASP A C 1
ATOM 727 O O . ASP A 1 90 ? 16.989 -1.323 -39.212 1.00 92.25 90 ASP A O 1
ATOM 731 N N . LEU A 1 91 ? 17.788 -0.435 -37.321 1.00 92.38 91 LEU A N 1
ATOM 732 C CA . LEU A 1 91 ? 17.909 0.932 -37.824 1.00 92.38 91 LEU A CA 1
ATOM 733 C C . LEU A 1 91 ? 19.206 1.179 -38.615 1.00 92.38 91 LEU A C 1
ATOM 735 O O . LEU A 1 91 ? 19.416 2.300 -39.079 1.00 92.38 91 LEU A O 1
ATOM 739 N N . GLY A 1 92 ? 20.102 0.191 -38.714 1.00 95.44 92 GLY A N 1
ATOM 740 C CA . GLY A 1 92 ? 21.391 0.327 -39.397 1.00 95.44 92 GLY A CA 1
ATOM 741 C C . GLY A 1 92 ? 22.330 1.361 -38.761 1.00 95.44 92 GLY A C 1
ATOM 742 O O . GLY A 1 92 ? 23.154 1.958 -39.450 1.00 95.44 92 GLY A O 1
ATOM 743 N N . ILE A 1 93 ? 22.205 1.623 -37.456 1.00 95.00 93 ILE A N 1
ATOM 744 C CA . ILE A 1 93 ? 23.027 2.604 -36.734 1.00 95.00 93 ILE A CA 1
ATOM 745 C C . ILE A 1 93 ? 23.845 1.951 -35.621 1.00 95.00 93 ILE A C 1
ATOM 747 O O . ILE A 1 93 ? 23.515 0.894 -35.094 1.00 95.00 93 ILE A O 1
ATOM 751 N N . SER A 1 94 ? 24.921 2.615 -35.200 1.00 95.19 94 SER A N 1
ATOM 752 C CA . SER A 1 94 ? 25.687 2.151 -34.044 1.00 95.19 94 SER A CA 1
ATOM 753 C C . SER A 1 94 ? 24.928 2.368 -32.731 1.00 95.19 94 SER A C 1
ATOM 755 O O . SER A 1 94 ? 24.204 3.355 -32.564 1.00 95.19 94 SER A O 1
ATOM 757 N N . GLU A 1 95 ? 25.159 1.484 -31.757 1.00 93.50 95 GLU A N 1
ATOM 758 C CA . GLU A 1 95 ? 24.585 1.561 -30.404 1.00 93.50 95 GLU A CA 1
ATOM 759 C C . GLU A 1 95 ? 24.784 2.948 -29.771 1.00 93.50 95 GLU A C 1
ATOM 761 O O . GLU A 1 95 ? 23.839 3.584 -29.294 1.00 93.50 95 GLU A O 1
ATOM 766 N N . ARG A 1 96 ? 26.014 3.475 -29.852 1.00 93.00 96 ARG A N 1
ATOM 767 C CA . ARG A 1 96 ? 26.364 4.818 -29.367 1.00 93.00 96 ARG A CA 1
ATOM 768 C C . ARG A 1 96 ? 25.499 5.903 -30.009 1.00 93.00 96 ARG A C 1
ATOM 770 O O . ARG A 1 96 ? 25.064 6.831 -29.326 1.00 93.00 96 ARG A O 1
ATOM 777 N N . THR A 1 97 ? 25.235 5.794 -31.311 1.00 95.12 97 THR A N 1
ATOM 778 C CA . THR A 1 97 ? 24.408 6.756 -32.052 1.00 95.12 97 THR A CA 1
ATOM 779 C C . THR A 1 97 ? 22.953 6.684 -31.612 1.00 95.12 97 T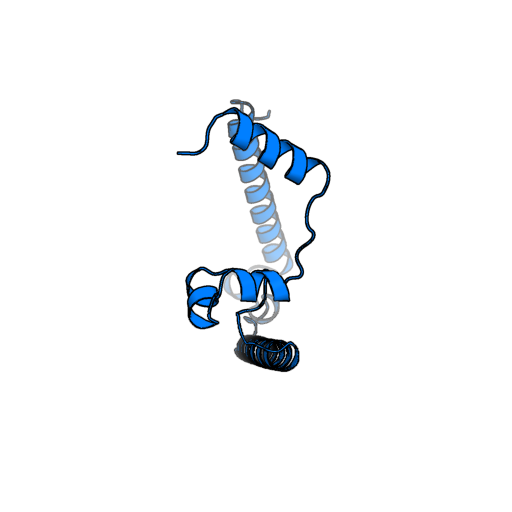HR A C 1
ATOM 781 O O . THR A 1 97 ? 22.336 7.729 -31.402 1.00 95.12 97 THR A O 1
ATOM 784 N N . TYR A 1 98 ? 22.421 5.480 -31.407 1.00 94.94 98 TYR A N 1
ATOM 785 C CA . TYR A 1 98 ? 21.062 5.280 -30.907 1.00 94.94 98 TYR A CA 1
ATOM 786 C C . TYR A 1 98 ? 20.859 5.932 -29.533 1.00 94.94 98 TYR A C 1
ATOM 788 O O . TYR A 1 98 ? 19.954 6.754 -29.364 1.00 94.94 98 TYR A O 1
ATOM 796 N N . PHE A 1 99 ? 21.737 5.654 -28.563 1.00 93.94 99 PHE A N 1
ATOM 797 C CA . PHE A 1 99 ? 21.626 6.253 -27.228 1.00 93.94 99 PHE A CA 1
ATOM 798 C C . PHE A 1 99 ? 21.867 7.766 -27.226 1.00 93.94 99 PHE A C 1
ATOM 800 O O . 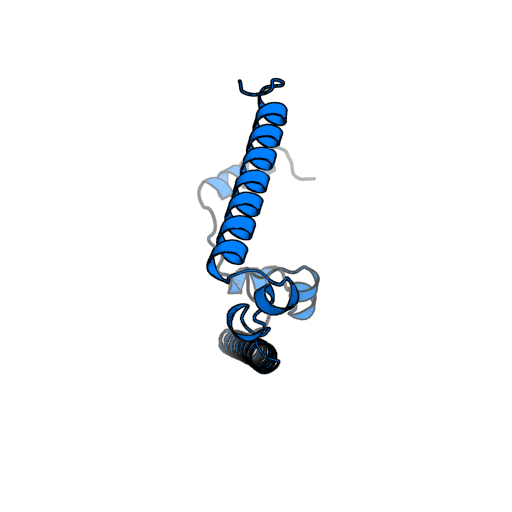PHE A 1 99 ? 21.170 8.487 -26.511 1.00 93.94 99 PHE A O 1
ATOM 807 N N . ARG A 1 100 ? 22.779 8.274 -28.065 1.00 90.62 100 ARG A N 1
ATOM 808 C CA . ARG A 1 100 ? 22.980 9.721 -28.247 1.00 90.62 100 ARG A CA 1
ATOM 809 C C . ARG A 1 100 ? 21.720 10.402 -28.787 1.00 90.62 100 ARG A C 1
ATOM 811 O O . ARG A 1 100 ? 21.299 11.406 -28.220 1.00 90.62 100 ARG A O 1
ATOM 818 N N . ARG A 1 101 ? 21.092 9.845 -29.831 1.00 91.94 101 ARG A N 1
ATOM 819 C CA . ARG A 1 101 ? 19.829 10.359 -30.399 1.00 91.94 101 ARG A CA 1
ATOM 820 C C . ARG A 1 101 ? 18.699 10.318 -29.372 1.00 91.94 101 ARG A C 1
ATOM 822 O O . ARG A 1 101 ? 17.976 11.295 -29.219 1.00 91.94 101 ARG A O 1
ATOM 829 N N . LYS A 1 102 ? 18.592 9.225 -28.613 1.00 90.88 102 LYS A N 1
ATOM 830 C CA . LYS A 1 102 ? 17.586 9.081 -27.554 1.00 90.88 102 LYS A CA 1
ATOM 831 C C . LYS A 1 102 ? 17.772 10.102 -26.428 1.00 90.88 102 LYS A C 1
ATOM 833 O O . LYS A 1 102 ? 16.787 10.657 -25.949 1.00 90.88 102 LYS A O 1
ATOM 838 N N . LYS A 1 103 ? 19.017 10.366 -26.018 1.00 90.81 103 LYS A N 1
ATOM 839 C CA . LYS A 1 103 ? 19.333 11.397 -25.021 1.00 90.81 103 LYS A CA 1
ATOM 840 C C . LYS A 1 103 ? 18.989 12.794 -25.541 1.00 90.81 103 LYS A C 1
ATOM 842 O O . LYS A 1 103 ? 18.289 13.520 -24.850 1.00 90.81 103 LYS A O 1
ATOM 847 N N . ALA A 1 104 ? 19.388 13.122 -26.770 1.00 87.19 104 ALA A N 1
ATOM 848 C CA . ALA A 1 104 ? 19.049 14.399 -27.398 1.00 87.19 104 ALA A CA 1
ATOM 849 C C . ALA A 1 104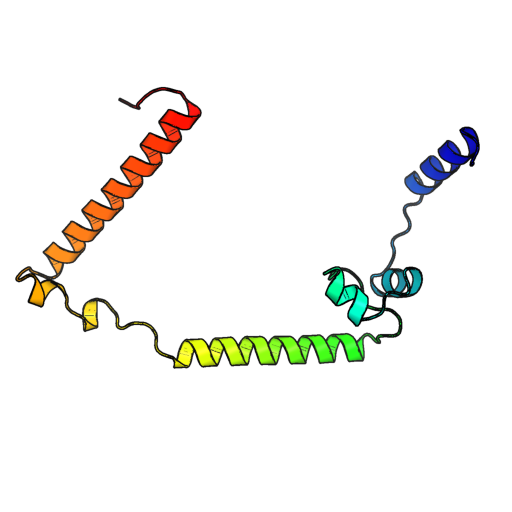 ? 17.527 14.612 -27.492 1.00 87.19 104 ALA A C 1
ATOM 851 O O . ALA A 1 104 ? 17.035 15.684 -27.154 1.00 87.19 104 ALA A O 1
ATOM 852 N N . ALA A 1 105 ? 16.768 13.573 -27.857 1.00 86.81 105 ALA A N 1
ATOM 853 C CA . ALA A 1 105 ? 15.308 13.625 -27.861 1.00 86.81 105 ALA A CA 1
ATOM 854 C C . ALA A 1 105 ? 14.730 13.841 -26.450 1.00 86.81 105 ALA A C 1
ATOM 856 O O . ALA A 1 105 ? 13.833 14.660 -26.265 1.00 86.81 105 ALA A O 1
ATOM 857 N N . ALA A 1 106 ? 15.257 13.147 -25.436 1.00 84.88 106 ALA A N 1
ATOM 858 C CA . ALA A 1 106 ? 14.819 13.317 -24.052 1.00 84.88 106 ALA A CA 1
ATOM 859 C C . ALA A 1 106 ? 15.115 14.724 -23.509 1.00 84.88 106 ALA A C 1
ATOM 861 O O . ALA A 1 106 ? 14.282 15.298 -22.809 1.00 84.88 106 ALA A O 1
ATOM 862 N N . ASP A 1 107 ? 16.279 15.282 -23.832 1.00 83.81 107 ASP A N 1
ATOM 863 C CA . ASP A 1 107 ? 16.670 16.624 -23.407 1.00 83.81 107 ASP A CA 1
ATOM 864 C C . ASP A 1 107 ? 15.866 17.703 -24.155 1.00 83.81 107 ASP A C 1
ATOM 866 O O . ASP A 1 107 ? 15.408 18.658 -23.528 1.00 83.81 107 ASP A O 1
ATOM 870 N N . GLY A 1 108 ? 15.549 17.487 -25.437 1.00 78.62 108 GLY A N 1
ATOM 871 C CA . GLY A 1 108 ? 14.604 18.319 -26.190 1.00 78.62 108 GLY A CA 1
ATOM 872 C C . GLY A 1 108 ? 13.202 18.336 -25.570 1.00 78.62 108 GLY A C 1
ATOM 873 O O . GLY A 1 108 ? 12.639 19.404 -25.349 1.00 78.62 108 GLY A O 1
ATOM 874 N N . ILE A 1 109 ? 12.662 17.172 -25.186 1.00 74.56 109 ILE A N 1
ATOM 875 C CA . ILE A 1 109 ? 11.346 17.074 -24.525 1.00 74.56 109 ILE A CA 1
ATOM 876 C C . ILE A 1 109 ? 11.332 17.811 -23.179 1.00 74.56 109 ILE A C 1
ATOM 878 O O . ILE A 1 109 ? 10.351 18.480 -22.849 1.00 74.56 109 ILE A O 1
ATOM 882 N N . LYS A 1 110 ? 12.402 17.701 -22.380 1.00 76.00 110 LYS A N 1
ATOM 883 C CA . LYS A 1 110 ? 12.513 18.449 -21.115 1.00 76.00 110 LYS A CA 1
ATOM 884 C C . LYS A 1 110 ? 12.524 19.950 -21.367 1.00 76.00 110 LYS A C 1
ATOM 886 O O . LYS A 1 110 ? 11.844 20.676 -20.650 1.00 76.00 110 LYS A O 1
ATOM 891 N N . ASN A 1 111 ? 13.260 20.390 -22.386 1.00 76.12 111 ASN A N 1
ATOM 892 C CA . ASN A 1 111 ? 13.340 21.800 -22.731 1.00 76.12 111 ASN A CA 1
ATOM 893 C C . ASN A 1 111 ? 11.958 22.355 -23.109 1.00 76.12 111 ASN A C 1
ATOM 895 O O . ASN A 1 111 ? 11.536 23.354 -22.535 1.00 76.12 111 ASN A O 1
ATOM 899 N N . VAL A 1 112 ? 11.204 21.640 -23.954 1.00 72.50 112 VAL A N 1
ATOM 900 C CA . VAL A 1 112 ? 9.817 21.988 -24.332 1.00 72.50 112 VAL A CA 1
ATOM 901 C C . VAL A 1 112 ? 8.884 22.033 -23.116 1.00 72.50 112 VAL A C 1
ATOM 903 O O . VAL A 1 112 ? 8.083 22.954 -22.961 1.00 72.50 112 VAL A O 1
ATOM 906 N N . ARG A 1 113 ? 8.988 21.054 -22.207 1.00 70.50 113 ARG A N 1
ATOM 907 C CA . ARG A 1 113 ? 8.163 21.024 -20.988 1.00 70.50 113 ARG A CA 1
ATOM 908 C C . ARG A 1 113 ? 8.464 22.212 -20.070 1.00 70.50 113 ARG A C 1
ATOM 910 O O . ARG A 1 113 ? 7.542 22.795 -19.504 1.00 70.50 113 ARG A O 1
ATOM 917 N N . ASN A 1 114 ? 9.736 22.574 -19.937 1.00 75.56 114 ASN A N 1
ATOM 918 C CA . ASN A 1 114 ? 10.165 23.693 -19.105 1.00 75.56 114 ASN A CA 1
ATOM 919 C C . ASN A 1 114 ? 9.748 25.042 -19.704 1.00 75.56 114 ASN A C 1
ATOM 921 O O . ASN A 1 114 ? 9.257 25.893 -18.969 1.00 75.56 114 ASN A O 1
ATOM 925 N N . THR A 1 115 ? 9.866 25.216 -21.023 1.00 73.50 115 THR A N 1
ATOM 926 C CA . THR A 1 115 ? 9.385 26.419 -21.730 1.00 73.50 115 THR A CA 1
ATOM 927 C C . THR A 1 115 ? 7.874 26.566 -21.610 1.00 73.50 115 THR A C 1
ATOM 929 O O . THR A 1 115 ? 7.409 27.630 -21.219 1.00 73.50 115 THR A O 1
ATOM 932 N N . CYS A 1 116 ? 7.103 25.499 -21.839 1.00 68.81 116 CYS A N 1
ATOM 933 C CA . CYS A 1 116 ? 5.650 25.524 -21.651 1.00 68.81 116 CYS A CA 1
ATOM 934 C C . CYS A 1 116 ? 5.273 25.875 -20.201 1.00 68.81 116 CYS A C 1
ATOM 936 O O . CYS A 1 116 ? 4.443 26.750 -19.969 1.00 68.81 116 CYS A O 1
ATOM 938 N N . SER A 1 117 ? 5.947 25.279 -19.209 1.00 75.88 117 SER A N 1
ATOM 939 C CA . SER A 1 117 ? 5.718 25.625 -17.802 1.00 75.88 117 SER A CA 1
ATOM 940 C C . SER A 1 117 ? 6.119 27.062 -17.458 1.00 75.88 117 SER A C 1
ATOM 942 O O . 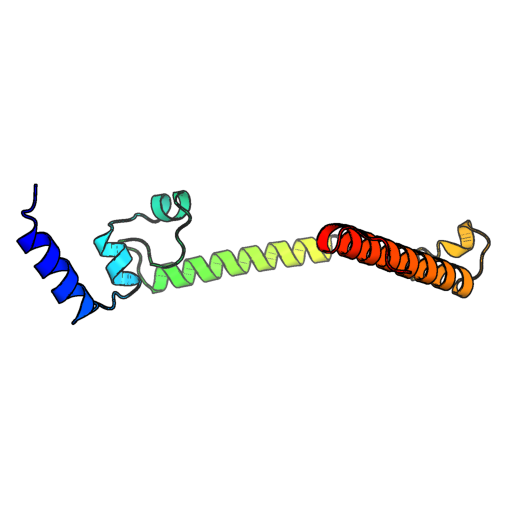SER A 1 117 ? 5.548 27.615 -16.521 1.00 75.88 117 SER A O 1
ATOM 944 N N . HIS A 1 118 ? 7.111 27.639 -18.137 1.00 76.56 118 HIS A N 1
ATOM 945 C CA . HIS A 1 118 ? 7.507 29.030 -17.945 1.00 76.56 118 HIS A CA 1
ATOM 946 C C . HIS A 1 118 ? 6.444 29.963 -18.526 1.00 76.56 118 HIS A C 1
ATOM 948 O O . HIS A 1 118 ? 5.887 30.762 -17.785 1.00 76.56 118 HIS A O 1
ATOM 954 N N . ILE A 1 119 ? 6.060 29.757 -19.789 1.00 80.94 119 ILE A N 1
ATOM 955 C CA . ILE A 1 119 ? 5.028 30.538 -20.486 1.00 80.94 119 ILE A CA 1
ATOM 956 C C . ILE A 1 119 ? 3.706 30.529 -19.708 1.00 80.94 119 ILE A C 1
ATOM 958 O O . ILE A 1 119 ? 3.101 31.578 -19.522 1.00 80.94 119 ILE A O 1
ATOM 962 N N . CYS A 1 120 ? 3.280 29.382 -19.170 1.00 75.38 120 CYS A N 1
ATOM 963 C CA . CYS A 1 120 ? 2.057 29.311 -18.362 1.00 75.38 120 CYS A CA 1
ATOM 964 C C . CYS A 1 120 ? 2.138 30.080 -17.030 1.00 75.38 120 CYS A C 1
ATOM 966 O O . CYS A 1 120 ? 1.100 30.391 -16.454 1.00 75.38 120 CYS A O 1
ATOM 968 N N . ARG A 1 121 ? 3.341 30.349 -16.505 1.00 76.12 121 ARG A N 1
ATOM 969 C CA . ARG A 1 121 ? 3.540 31.075 -15.238 1.00 76.12 121 ARG A CA 1
ATOM 970 C C . ARG A 1 121 ? 3.826 32.559 -15.436 1.00 76.12 121 ARG A C 1
ATOM 972 O O . ARG A 1 121 ? 3.434 33.352 -14.592 1.00 76.12 121 ARG A O 1
ATOM 979 N N . THR A 1 122 ? 4.539 32.922 -16.498 1.00 77.44 122 THR A N 1
ATOM 980 C CA . THR A 1 122 ? 5.037 34.287 -16.726 1.00 77.44 122 THR A CA 1
ATOM 981 C C . THR A 1 122 ? 4.389 34.971 -17.927 1.00 77.44 122 THR A C 1
ATOM 983 O O . THR A 1 122 ? 4.564 36.173 -18.100 1.00 77.44 122 THR A O 1
ATOM 986 N N . GLY A 1 123 ? 3.643 34.238 -18.761 1.00 77.25 123 GLY A N 1
ATOM 987 C CA . GLY A 1 123 ? 3.007 34.759 -19.973 1.00 77.25 123 GLY A CA 1
ATOM 988 C C . GLY A 1 123 ? 3.978 35.077 -21.115 1.00 77.25 123 GLY A C 1
ATOM 989 O O . GLY A 1 123 ? 3.553 35.616 -22.132 1.00 77.25 123 GLY A O 1
ATOM 990 N N . SER A 1 124 ? 5.269 34.757 -20.977 1.00 74.25 124 SER A N 1
ATOM 991 C CA . SER A 1 124 ? 6.310 35.093 -21.954 1.00 74.25 124 SER A CA 1
ATOM 992 C C . SER A 1 124 ? 7.219 33.901 -22.265 1.00 74.25 124 SER A C 1
ATOM 994 O O . SER A 1 124 ? 7.390 32.991 -21.453 1.00 74.25 124 SER A O 1
ATOM 996 N N . VAL A 1 125 ? 7.781 33.871 -23.479 1.00 73.50 125 VAL A N 1
ATOM 997 C CA . VAL A 1 125 ? 8.741 32.838 -23.900 1.00 73.50 125 VAL A CA 1
ATOM 998 C C . VAL A 1 125 ? 10.132 33.231 -23.385 1.00 73.50 125 VAL A C 1
ATOM 1000 O O . VAL A 1 125 ? 10.554 34.361 -23.638 1.00 73.50 125 VAL A O 1
ATOM 1003 N N . PRO A 1 126 ? 10.853 32.345 -22.670 1.00 67.12 126 PRO A N 1
ATOM 1004 C CA . PRO A 1 126 ? 12.206 32.642 -22.213 1.00 67.12 126 PRO A CA 1
ATOM 1005 C C . PRO A 1 126 ? 13.145 32.781 -23.422 1.00 67.12 126 PRO A C 1
ATOM 1007 O O . PRO A 1 126 ? 13.046 32.001 -24.371 1.00 67.12 126 PRO A O 1
ATOM 1010 N N . ARG A 1 127 ? 14.001 33.809 -23.390 1.00 67.94 127 ARG A N 1
ATOM 1011 C CA . ARG A 1 127 ? 14.918 34.188 -24.475 1.00 67.94 127 ARG A CA 1
ATOM 1012 C C . ARG A 1 127 ? 16.151 33.293 -24.539 1.00 67.94 127 ARG A C 1
ATOM 1014 O O . ARG A 1 127 ? 16.638 32.900 -23.456 1.00 67.94 127 ARG A O 1
#

pLDDT: mean 86.3, std 8.23, range [57.19, 96.81]

Radius of gyration: 29.16 Å; chains: 1; bounding box: 59×48×66 Å

Organism: NCBI:txid2665159

InterPro domains:
  IPR013321 Arc-type ribbon-helix-helix [G3DSA:1.10.1220.10] (75-107)